Protein AF-A0A2L2YRX8-F1 (afdb_monomer_lite)

Structure (mmCIF, N/CA/C/O backbone):
data_AF-A0A2L2YRX8-F1
#
_entry.id   AF-A0A2L2YRX8-F1
#
loop_
_atom_site.group_PDB
_atom_site.id
_atom_site.type_symbol
_atom_site.label_atom_id
_atom_site.label_alt_id
_atom_site.label_comp_id
_atom_site.label_asym_id
_atom_site.label_entity_id
_atom_site.label_seq_id
_atom_site.pdbx_PDB_ins_code
_atom_site.Cartn_x
_atom_site.Cartn_y
_atom_site.Cartn_z
_atom_site.occupancy
_atom_site.B_iso_or_equiv
_atom_site.auth_seq_id
_atom_site.auth_comp_id
_atom_site.auth_asym_id
_atom_site.auth_atom_id
_atom_site.pdbx_PDB_model_num
ATOM 1 N N . ILE A 1 1 ? -38.332 15.911 54.646 1.00 84.38 1 ILE A N 1
ATOM 2 C CA . ILE A 1 1 ? -37.178 16.704 54.152 1.00 84.38 1 ILE A CA 1
ATOM 3 C C . ILE A 1 1 ? -35.980 15.803 53.835 1.00 84.38 1 ILE A C 1
ATOM 5 O O . ILE A 1 1 ? -35.704 15.636 52.658 1.00 84.38 1 ILE A O 1
ATOM 9 N N . LEU A 1 2 ? -35.347 15.130 54.811 1.00 89.38 2 LEU A N 1
ATOM 10 C CA . LEU A 1 2 ? -34.183 14.245 54.568 1.00 89.38 2 LEU A CA 1
ATOM 11 C C . LEU A 1 2 ? -34.435 13.153 53.505 1.00 89.38 2 LEU A C 1
ATOM 13 O O . LEU A 1 2 ? -33.625 12.958 52.606 1.00 89.38 2 LEU A O 1
ATOM 17 N N . LYS A 1 3 ? -35.602 12.498 53.558 1.00 90.75 3 LYS A N 1
ATOM 18 C CA . LYS A 1 3 ? -36.030 11.505 52.554 1.00 90.75 3 LYS A CA 1
ATOM 19 C C . LYS A 1 3 ? -36.149 12.085 51.140 1.00 90.75 3 LYS A C 1
ATOM 21 O O . LYS A 1 3 ? -35.777 11.424 50.181 1.00 90.75 3 LYS A O 1
ATOM 26 N N . CYS A 1 4 ? -36.627 13.323 51.019 1.00 94.69 4 CYS A N 1
ATOM 27 C CA . CYS A 1 4 ? -36.754 14.006 49.732 1.00 94.69 4 CYS A CA 1
ATOM 28 C C . CYS A 1 4 ? -35.378 14.381 49.171 1.00 94.69 4 CYS A C 1
ATOM 30 O O . CYS A 1 4 ? -35.143 14.207 47.984 1.00 94.69 4 CYS A O 1
ATOM 32 N N . ILE A 1 5 ? -34.455 14.834 50.026 1.00 95.56 5 ILE A N 1
ATOM 33 C CA . ILE A 1 5 ? -33.071 15.140 49.634 1.00 95.56 5 ILE A CA 1
ATOM 34 C C . ILE A 1 5 ? -32.370 13.873 49.140 1.00 95.56 5 ILE A C 1
ATOM 36 O O . ILE A 1 5 ? -31.780 13.886 48.065 1.00 95.56 5 ILE A O 1
ATOM 40 N N . GLY A 1 6 ? -32.493 12.763 49.876 1.00 96.38 6 GLY A N 1
ATOM 41 C CA . GLY A 1 6 ? -31.950 11.473 49.447 1.00 96.38 6 GLY A CA 1
ATOM 42 C C . GLY A 1 6 ? -32.528 11.017 48.107 1.00 96.38 6 GLY A C 1
ATOM 43 O O . GLY A 1 6 ? -31.783 10.608 47.225 1.00 96.38 6 GLY A O 1
ATOM 44 N N . PHE A 1 7 ? -33.842 11.163 47.914 1.00 96.44 7 PHE A N 1
ATOM 45 C CA . PHE A 1 7 ? -34.487 10.837 46.643 1.00 96.44 7 PHE A CA 1
ATOM 46 C C . PHE A 1 7 ? -33.956 11.691 45.482 1.00 96.44 7 PHE A C 1
ATOM 48 O O . PHE A 1 7 ? -33.625 11.147 44.434 1.00 96.44 7 PHE A O 1
ATOM 55 N N . ILE A 1 8 ? -33.806 13.005 45.680 1.00 96.75 8 ILE A N 1
ATOM 56 C CA . ILE A 1 8 ? -33.264 13.915 44.660 1.00 96.75 8 ILE A CA 1
ATOM 57 C C . ILE A 1 8 ? -31.827 13.529 44.296 1.00 96.75 8 ILE A C 1
ATOM 59 O O . ILE A 1 8 ? -31.520 13.429 43.113 1.00 96.75 8 ILE A O 1
ATOM 63 N N . LEU A 1 9 ? -30.973 13.254 45.287 1.00 96.50 9 LEU A N 1
ATOM 64 C CA . LEU A 1 9 ? -29.587 12.830 45.058 1.00 96.50 9 LEU A CA 1
ATOM 65 C C . LEU A 1 9 ? -29.498 11.502 44.290 1.00 96.50 9 LEU A C 1
ATOM 67 O O . LEU A 1 9 ? -28.651 11.349 43.413 1.00 96.50 9 LEU A O 1
ATOM 71 N N . CYS A 1 10 ? -30.386 10.548 44.578 1.00 96.38 10 CYS A N 1
ATOM 72 C CA . CYS A 1 10 ? -30.439 9.286 43.843 1.00 96.38 10 CYS A CA 1
ATOM 73 C C . CYS A 1 10 ? -30.896 9.483 42.392 1.00 96.38 10 CYS A C 1
ATOM 75 O O . CYS A 1 10 ? -30.316 8.894 41.482 1.00 96.38 10 CYS A O 1
ATOM 77 N N . VAL A 1 11 ? -31.915 10.317 42.159 1.00 97.38 11 VAL A N 1
ATOM 78 C CA . VAL A 1 11 ? -32.439 10.583 40.811 1.00 97.38 11 VAL A CA 1
ATOM 79 C C . VAL A 1 11 ? -31.407 11.308 39.952 1.00 97.38 11 VAL A C 1
ATOM 81 O O . VAL A 1 11 ? -31.229 10.951 38.785 1.00 97.38 11 VAL A O 1
ATOM 84 N N . THR A 1 12 ? -30.691 12.288 40.506 1.00 97.31 12 THR A N 1
ATOM 85 C CA . THR A 1 12 ? -29.631 12.992 39.772 1.00 97.31 12 THR A CA 1
ATOM 86 C C . THR A 1 12 ? -28.455 12.069 39.465 1.00 97.31 12 THR A C 1
ATOM 88 O O . THR A 1 12 ? -28.002 12.043 38.322 1.00 97.31 12 THR A O 1
ATOM 91 N N . GLY A 1 13 ? -28.015 11.254 40.429 1.00 96.94 13 GLY A N 1
ATOM 92 C CA . GLY A 1 13 ? -26.955 10.264 40.220 1.00 96.94 13 GLY A CA 1
ATOM 93 C C . GLY A 1 13 ? -27.307 9.234 39.144 1.00 96.94 13 GLY A C 1
ATOM 94 O O . GLY A 1 13 ? -26.510 8.984 38.240 1.00 96.94 13 GLY A O 1
ATOM 95 N N . PHE A 1 14 ? -28.528 8.695 39.184 1.00 97.38 14 PHE A N 1
ATOM 96 C CA . PHE A 1 14 ? -29.019 7.763 38.167 1.00 97.38 14 PHE A CA 1
ATOM 97 C C . PHE A 1 14 ? -29.080 8.411 36.779 1.00 97.38 14 PHE A C 1
ATOM 99 O O . PHE A 1 14 ? -28.604 7.840 35.800 1.00 97.38 14 PHE A O 1
ATOM 106 N N . SER A 1 15 ? -29.608 9.634 36.695 1.00 97.31 15 SER A N 1
ATOM 107 C CA . SER A 1 15 ? -29.720 10.360 35.424 1.00 97.31 15 SER A CA 1
ATOM 108 C C . SER A 1 15 ? -28.348 10.656 34.810 1.00 97.31 15 SER A C 1
ATOM 110 O O . SER A 1 15 ? -28.179 10.542 33.595 1.00 97.31 15 SER A O 1
ATOM 112 N N . TYR A 1 16 ? -27.353 10.983 35.640 1.00 97.38 16 TYR A N 1
ATOM 113 C CA . TYR A 1 16 ? -2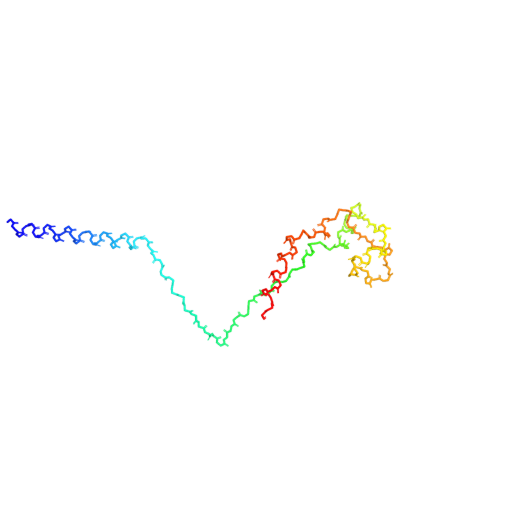5.972 11.185 35.201 1.00 97.38 16 TYR A CA 1
ATOM 114 C C . TYR A 1 16 ? -25.372 9.899 34.615 1.00 97.38 16 TYR A C 1
ATOM 116 O O . TYR A 1 16 ? -24.872 9.910 33.491 1.00 97.38 16 TYR A O 1
ATOM 124 N N . GLN A 1 17 ? -25.502 8.774 35.324 1.00 96.62 17 GLN A N 1
ATOM 125 C CA . GLN A 1 17 ? -24.970 7.486 34.873 1.00 96.62 17 GLN A CA 1
ATOM 126 C C . GLN A 1 17 ? -25.609 7.014 33.557 1.00 96.62 17 GLN A C 1
ATOM 128 O O . GLN A 1 17 ? -24.912 6.531 32.665 1.00 96.62 17 GLN A O 1
ATOM 133 N N . VAL A 1 18 ? -26.927 7.182 33.411 1.00 97.31 18 VAL A N 1
ATOM 134 C CA . VAL A 1 18 ? -27.644 6.832 32.174 1.00 97.31 18 VAL A CA 1
ATOM 135 C C . VAL A 1 18 ? -27.208 7.719 31.006 1.00 97.31 18 VAL A C 1
ATOM 137 O O . VAL A 1 18 ? -27.066 7.225 29.889 1.00 97.31 18 VAL A O 1
ATOM 140 N N . SER A 1 19 ? -26.962 9.008 31.248 1.00 96.06 19 SER A N 1
ATOM 141 C CA . SER A 1 19 ? -26.536 9.948 30.202 1.00 96.06 19 SER A CA 1
ATOM 142 C C . SER A 1 19 ? -25.154 9.596 29.646 1.00 96.06 19 SER A C 1
ATOM 144 O O . SER A 1 19 ? -24.988 9.524 28.430 1.00 96.06 19 SER A O 1
ATOM 146 N N . GLU A 1 20 ? -24.190 9.295 30.519 1.00 95.31 20 GLU A N 1
ATOM 147 C CA . GLU A 1 20 ? -22.853 8.823 30.123 1.00 95.31 20 GLU A CA 1
ATOM 148 C C . GLU A 1 20 ? -22.929 7.533 29.294 1.00 95.31 20 GLU A C 1
ATOM 150 O O . GLU A 1 20 ? -22.306 7.416 28.235 1.00 95.31 20 GLU A O 1
ATOM 155 N N . PHE A 1 21 ? -23.756 6.576 29.728 1.00 93.88 21 PHE A N 1
ATOM 156 C CA . PHE A 1 21 ? -23.977 5.343 28.977 1.00 93.88 21 PHE A CA 1
ATOM 157 C C . PHE A 1 21 ? -24.587 5.612 27.595 1.00 93.88 21 PHE A C 1
ATOM 159 O O . PHE A 1 21 ? -24.136 5.034 26.608 1.00 93.88 21 PHE A O 1
ATOM 166 N N . MET A 1 22 ? -25.565 6.517 27.499 1.00 93.38 22 MET A N 1
ATOM 167 C CA . MET A 1 22 ? -26.178 6.896 26.223 1.00 93.38 22 MET A CA 1
ATOM 168 C C . MET A 1 22 ? -25.162 7.523 25.266 1.00 93.38 22 MET A C 1
ATOM 170 O O . MET A 1 22 ? -25.105 7.123 24.106 1.00 93.38 22 MET A O 1
ATOM 174 N N . VAL A 1 23 ? -24.305 8.439 25.729 1.00 93.81 23 VAL A N 1
ATOM 175 C CA . VAL A 1 23 ? -23.232 9.018 24.896 1.00 93.81 23 VAL A CA 1
ATOM 176 C C . VAL A 1 23 ? -22.289 7.924 24.385 1.00 93.81 23 VAL A C 1
ATOM 178 O O . VAL A 1 23 ? -21.933 7.892 23.202 1.00 93.81 23 VAL A O 1
ATOM 181 N N . ARG A 1 24 ? -21.920 6.966 25.244 1.00 89.75 24 ARG A N 1
ATOM 182 C CA . ARG A 1 24 ? -21.079 5.836 24.833 1.00 89.75 24 ARG A CA 1
ATOM 183 C C . ARG A 1 24 ? -21.790 4.898 23.854 1.00 89.75 24 ARG A C 1
ATOM 185 O O . ARG A 1 24 ? -21.145 4.378 22.953 1.00 89.75 24 ARG A O 1
ATOM 192 N N . PHE A 1 25 ? -23.096 4.708 23.992 1.00 90.19 25 PHE A N 1
ATOM 193 C CA . PHE A 1 25 ? -23.903 3.891 23.089 1.00 90.19 25 PHE A CA 1
ATOM 194 C C . PHE A 1 25 ? -24.038 4.533 21.697 1.00 90.19 25 PHE A C 1
ATOM 196 O O . PHE A 1 25 ? -23.775 3.878 20.690 1.00 90.19 25 PHE A O 1
ATOM 203 N N . TYR A 1 26 ? -24.363 5.828 21.633 1.00 92.19 26 TYR A N 1
ATOM 204 C CA . TYR A 1 26 ? -24.526 6.566 20.372 1.00 92.19 26 TYR A CA 1
ATOM 205 C C . TYR A 1 26 ? -23.210 6.886 19.655 1.00 92.19 26 TYR A C 1
ATOM 207 O O . TYR A 1 26 ? -23.218 7.168 18.461 1.00 92.19 26 TYR A O 1
ATOM 215 N N . SER A 1 27 ? -22.070 6.821 20.347 1.00 91.00 27 SER A N 1
ATOM 216 C CA . SER A 1 27 ? -20.755 6.951 19.700 1.00 91.00 27 SER A CA 1
ATOM 217 C C . SER A 1 27 ? -20.332 5.707 18.912 1.00 91.00 27 SER A C 1
ATOM 219 O O . SER A 1 27 ? -19.276 5.735 18.286 1.00 91.00 27 SER A O 1
ATOM 221 N N . HIS A 1 28 ? -21.138 4.634 18.928 1.00 86.44 28 HIS A N 1
ATOM 222 C CA . HIS A 1 28 ? -20.901 3.381 18.203 1.00 86.44 28 HIS A CA 1
ATOM 223 C C . HIS A 1 28 ? -19.432 2.909 18.233 1.00 86.44 28 HIS A C 1
ATOM 225 O O . HIS A 1 28 ? -18.840 2.652 17.182 1.00 86.44 28 HIS A O 1
ATOM 231 N N . PRO A 1 29 ? -18.807 2.798 19.422 1.00 87.12 29 PRO A N 1
ATOM 232 C CA . PRO A 1 29 ? -17.415 2.396 19.514 1.00 87.12 29 PRO A CA 1
ATOM 233 C C . PRO A 1 29 ? -17.275 0.934 19.083 1.00 87.12 29 PR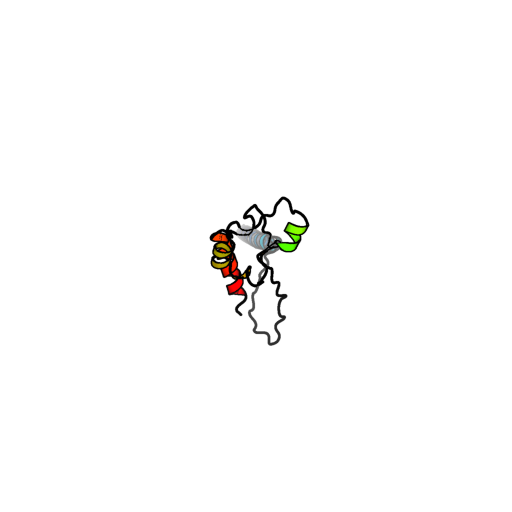O A C 1
ATOM 235 O O . PRO A 1 29 ? -17.800 0.025 19.724 1.00 87.12 29 PRO A O 1
ATOM 238 N N . THR A 1 30 ? -16.536 0.694 18.007 1.00 85.06 30 THR A N 1
ATOM 239 C CA . THR A 1 30 ? -16.195 -0.658 17.566 1.00 85.06 30 THR A CA 1
ATOM 240 C C . THR A 1 30 ? -14.969 -1.152 18.326 1.00 85.06 30 THR A C 1
ATOM 242 O O . THR A 1 30 ? -13.924 -0.501 18.303 1.00 85.06 30 THR A O 1
ATOM 245 N N . VAL A 1 31 ? -15.076 -2.309 18.980 1.00 86.19 31 VAL A N 1
ATOM 246 C CA . VAL A 1 31 ? -13.918 -3.009 19.553 1.00 86.19 31 VAL A CA 1
ATOM 247 C C . VAL A 1 31 ? -13.416 -4.000 18.512 1.00 86.19 31 VAL A C 1
ATOM 249 O O . VAL A 1 31 ? -14.146 -4.907 18.121 1.00 86.19 31 VAL A O 1
ATOM 252 N N . VAL A 1 32 ? -12.184 -3.809 18.046 1.00 82.69 32 VAL A N 1
ATOM 253 C CA . VAL A 1 32 ? -11.518 -4.757 17.149 1.00 82.69 32 VAL A CA 1
ATOM 254 C C . VAL A 1 32 ? -10.656 -5.671 18.008 1.00 82.69 32 VAL A C 1
ATOM 256 O O . VAL A 1 32 ? -9.641 -5.234 18.545 1.00 82.69 32 VAL A O 1
ATOM 259 N N . ASN A 1 33 ? -11.070 -6.928 18.144 1.00 82.56 33 ASN A N 1
ATOM 260 C CA . ASN A 1 33 ? -10.225 -7.974 18.710 1.00 82.56 33 ASN A CA 1
ATOM 261 C C . ASN A 1 33 ? -9.435 -8.614 17.569 1.00 82.56 33 ASN A C 1
ATOM 263 O O . ASN A 1 33 ? -10.020 -9.042 16.574 1.00 82.56 33 ASN A O 1
ATOM 267 N N . ILE A 1 34 ? -8.111 -8.624 17.698 1.00 84.31 34 ILE A N 1
ATOM 268 C CA . ILE A 1 34 ? -7.207 -9.214 16.713 1.00 84.31 34 ILE A CA 1
ATOM 269 C C . ILE A 1 34 ? -6.703 -10.523 17.304 1.00 84.31 34 ILE A C 1
ATOM 271 O O . ILE A 1 34 ? -5.887 -10.506 18.223 1.00 84.31 34 ILE A O 1
ATOM 275 N N . ASP A 1 35 ? -7.174 -11.634 16.752 1.00 83.38 35 ASP A N 1
ATOM 276 C CA . ASP A 1 35 ? -6.675 -12.963 17.083 1.00 83.38 35 ASP A CA 1
ATOM 277 C C . ASP A 1 35 ? -5.744 -13.442 15.968 1.00 83.38 35 ASP A C 1
ATOM 279 O O . ASP A 1 35 ? -6.111 -13.462 14.791 1.00 83.38 35 ASP A O 1
ATOM 283 N N . ILE A 1 36 ? -4.522 -13.822 16.338 1.00 83.75 36 ILE A N 1
ATOM 284 C CA . ILE A 1 36 ? -3.535 -14.383 15.413 1.00 83.75 36 ILE A CA 1
ATOM 285 C C . ILE A 1 36 ? -3.634 -15.900 15.517 1.00 83.75 36 ILE A C 1
ATOM 287 O O . ILE A 1 36 ? -3.378 -16.464 16.579 1.00 83.75 36 ILE A O 1
ATOM 291 N N . ASN A 1 37 ? -4.019 -16.555 14.423 1.00 84.06 37 ASN A N 1
ATOM 292 C CA . ASN A 1 37 ? -4.176 -18.002 14.383 1.00 84.06 37 ASN A CA 1
ATOM 293 C C . ASN A 1 37 ? -3.403 -18.585 13.196 1.00 84.06 37 ASN A C 1
ATOM 295 O O . ASN A 1 37 ? -3.594 -18.159 12.055 1.00 84.06 37 ASN A O 1
ATOM 299 N N . GLU A 1 38 ? -2.560 -19.579 13.459 1.00 80.25 38 GLU A N 1
ATOM 300 C CA . GLU A 1 38 ? -1.804 -20.289 12.426 1.00 80.25 38 GLU A CA 1
ATOM 301 C C . GLU A 1 38 ? -2.739 -21.276 11.718 1.00 80.25 38 GLU A C 1
ATOM 303 O O . GLU A 1 38 ? -3.092 -22.332 12.249 1.00 80.25 38 GLU A O 1
ATOM 3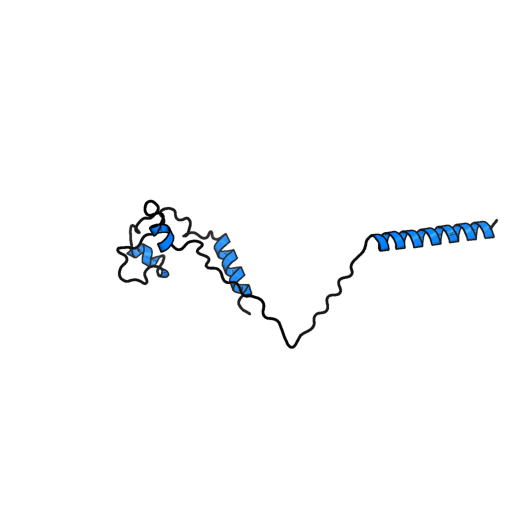08 N N . THR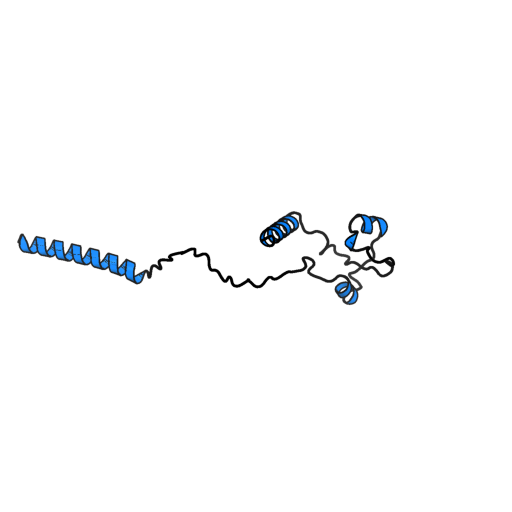 A 1 39 ? -3.214 -20.910 10.527 1.00 79.38 39 THR A N 1
ATOM 309 C CA . THR A 1 39 ? -4.148 -21.749 9.766 1.00 79.38 39 THR A CA 1
ATOM 310 C C . THR A 1 39 ? -3.388 -22.729 8.864 1.00 79.38 39 THR A C 1
ATOM 312 O O . THR A 1 39 ? -2.481 -22.325 8.141 1.00 79.38 39 THR A O 1
ATOM 315 N N . PRO A 1 40 ? -3.770 -24.023 8.817 1.00 75.75 40 PRO A N 1
ATOM 316 C CA . PRO A 1 40 ? -3.073 -25.030 8.006 1.00 75.75 40 PRO A CA 1
ATOM 317 C C . PRO A 1 40 ? -3.277 -24.850 6.491 1.00 75.75 40 PRO A C 1
ATOM 319 O O . PRO A 1 40 ? -2.684 -25.575 5.695 1.00 75.75 40 PRO A O 1
ATOM 322 N N . LYS A 1 41 ? -4.151 -23.924 6.077 1.00 79.06 41 LYS A N 1
ATOM 323 C CA . LYS A 1 41 ? -4.442 -23.600 4.678 1.00 79.06 41 LYS A CA 1
ATOM 324 C C . LYS A 1 41 ? -4.460 -22.086 4.517 1.00 79.06 41 LYS A C 1
ATOM 326 O O . LYS A 1 41 ? -5.422 -21.434 4.912 1.00 79.06 41 LYS A O 1
ATOM 331 N N . PHE A 1 42 ? -3.401 -21.557 3.917 1.00 83.00 42 PHE A N 1
ATOM 332 C CA . PHE A 1 42 ? -3.257 -20.144 3.595 1.00 83.00 42 PHE A CA 1
ATOM 333 C C . PHE A 1 42 ? -3.654 -19.899 2.135 1.00 83.00 42 PHE A C 1
ATOM 335 O O . PHE A 1 42 ? -3.237 -20.638 1.241 1.00 83.00 42 PHE A O 1
ATOM 342 N N . VAL A 1 43 ? -4.473 -18.875 1.883 1.00 86.00 43 VAL A N 1
ATOM 343 C CA . VAL A 1 43 ? -4.785 -18.448 0.513 1.00 86.00 43 VAL A CA 1
ATOM 344 C C . VAL A 1 43 ? -3.622 -17.601 0.017 1.00 86.00 43 VAL A C 1
ATOM 346 O O . VAL A 1 43 ? -3.363 -16.526 0.549 1.00 86.00 43 VAL A O 1
ATOM 349 N N . VAL A 1 44 ? -2.923 -18.092 -1.005 1.00 88.94 44 VAL A N 1
ATOM 350 C CA . VAL A 1 44 ? -1.814 -17.356 -1.617 1.00 88.94 44 VAL A CA 1
ATOM 351 C C . VAL A 1 44 ? -2.364 -16.084 -2.279 1.00 88.94 44 VAL A C 1
ATOM 353 O O . VAL A 1 44 ? -3.321 -16.177 -3.055 1.00 88.94 44 VAL A O 1
ATOM 356 N N . PRO A 1 45 ? -1.801 -14.898 -1.987 1.00 90.44 45 PRO A N 1
ATOM 357 C CA . PRO A 1 45 ? -2.241 -13.660 -2.611 1.00 90.44 45 PRO A CA 1
ATOM 358 C C . PRO A 1 45 ? -1.865 -13.629 -4.095 1.00 90.44 45 PRO A C 1
ATOM 360 O O . PRO A 1 45 ? -0.943 -14.306 -4.549 1.00 90.44 45 PRO A O 1
ATOM 363 N N . ALA A 1 46 ? -2.556 -12.786 -4.859 1.00 92.44 46 ALA A N 1
ATOM 364 C CA . ALA A 1 46 ? -2.159 -12.516 -6.232 1.00 92.44 46 ALA A CA 1
ATOM 365 C C . ALA A 1 46 ? -0.819 -11.762 -6.249 1.00 92.44 46 ALA A C 1
ATOM 367 O O . ALA A 1 46 ? -0.709 -10.658 -5.714 1.00 92.44 46 ALA A O 1
ATOM 368 N N . LEU A 1 47 ? 0.192 -12.349 -6.890 1.00 91.62 47 LEU A N 1
ATOM 369 C CA . LEU A 1 47 ? 1.481 -11.701 -7.113 1.00 91.62 47 LEU A CA 1
ATOM 370 C C . LEU A 1 47 ? 1.440 -10.939 -8.439 1.00 91.62 47 LEU A C 1
ATOM 372 O O . LEU A 1 47 ? 1.209 -11.529 -9.493 1.00 91.62 47 LEU A O 1
ATOM 376 N N . THR A 1 48 ? 1.665 -9.626 -8.384 1.00 91.12 48 THR A N 1
ATOM 377 C CA . THR A 1 48 ? 1.735 -8.769 -9.576 1.00 91.12 48 THR A CA 1
ATOM 378 C C . THR A 1 48 ? 3.156 -8.253 -9.742 1.00 91.12 48 THR A C 1
ATOM 380 O O . THR A 1 48 ? 3.674 -7.571 -8.860 1.00 91.12 48 THR A O 1
ATOM 383 N N . PHE A 1 49 ? 3.777 -8.557 -10.882 1.00 87.88 49 PHE A N 1
ATOM 384 C CA . PHE A 1 49 ? 5.120 -8.092 -11.224 1.00 87.88 49 PHE A CA 1
ATOM 385 C C . PHE A 1 49 ? 5.052 -7.099 -12.383 1.00 87.88 49 PHE A C 1
ATOM 387 O O . PHE A 1 49 ? 4.423 -7.374 -13.406 1.00 87.88 49 PHE A O 1
ATOM 394 N N . CYS A 1 50 ? 5.733 -5.963 -12.235 1.00 80.69 50 CYS A N 1
ATOM 395 C CA . CYS A 1 50 ? 5.805 -4.924 -13.258 1.00 80.69 50 CYS A CA 1
ATOM 396 C C . CYS A 1 50 ? 7.239 -4.757 -13.748 1.00 80.69 50 CYS A C 1
ATOM 398 O O . CYS A 1 50 ? 8.186 -4.744 -12.961 1.00 80.69 50 CYS A O 1
ATOM 400 N N . ASN A 1 51 ? 7.393 -4.565 -15.057 1.00 82.25 51 ASN A N 1
ATOM 401 C CA . ASN A 1 51 ? 8.651 -4.071 -15.591 1.00 82.25 51 ASN A CA 1
ATOM 402 C C . ASN A 1 51 ? 8.814 -2.605 -15.169 1.00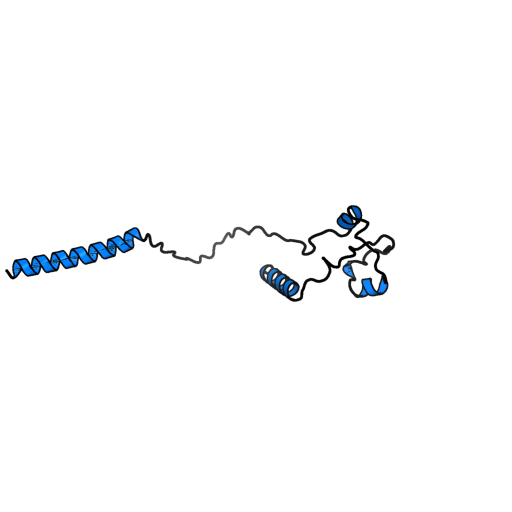 82.25 51 ASN A C 1
ATOM 404 O O . ASN A 1 51 ? 7.905 -1.802 -15.366 1.00 82.25 51 ASN A O 1
ATOM 408 N N . LEU A 1 52 ? 9.970 -2.263 -14.599 1.00 79.12 52 LEU A N 1
ATOM 409 C CA . LEU A 1 52 ? 10.295 -0.881 -14.235 1.00 79.12 52 LEU A CA 1
ATOM 410 C C . LEU A 1 52 ? 10.438 0.019 -15.459 1.00 79.12 52 LEU A C 1
ATOM 412 O O . LEU A 1 52 ? 10.343 1.234 -15.334 1.00 79.12 52 LEU A O 1
ATOM 416 N N . ASN A 1 53 ? 10.687 -0.565 -16.633 1.00 74.81 53 ASN A N 1
ATOM 417 C CA . ASN A 1 53 ? 10.663 0.178 -17.873 1.00 74.81 53 ASN A CA 1
ATOM 418 C C . ASN A 1 53 ? 9.205 0.359 -18.341 1.00 74.81 53 ASN A C 1
ATOM 420 O O . ASN A 1 53 ? 8.592 -0.625 -18.771 1.00 74.81 53 ASN A O 1
ATOM 424 N N . PRO A 1 54 ? 8.656 1.589 -18.306 1.00 73.56 54 PRO A N 1
ATOM 425 C CA . PRO A 1 54 ? 7.265 1.833 -18.671 1.00 73.56 54 PRO A CA 1
ATOM 426 C C . PRO A 1 54 ? 7.014 1.677 -20.174 1.00 73.56 54 PRO A C 1
ATOM 428 O O . PRO A 1 54 ? 5.872 1.479 -20.581 1.00 73.56 54 PRO A O 1
ATOM 431 N N . ILE A 1 55 ? 8.053 1.790 -21.013 1.00 80.69 55 ILE A N 1
ATOM 432 C CA . ILE A 1 55 ? 7.900 1.835 -22.469 1.00 80.69 55 ILE A CA 1
ATOM 433 C C . ILE A 1 55 ? 8.903 0.913 -23.156 1.00 80.69 55 ILE A C 1
ATOM 435 O O . ILE A 1 55 ? 10.117 0.965 -22.949 1.00 80.69 55 ILE A O 1
ATOM 439 N N . ARG A 1 56 ? 8.402 0.083 -24.073 1.00 81.25 56 ARG A N 1
ATOM 440 C CA . ARG A 1 56 ? 9.259 -0.749 -24.915 1.00 81.25 56 ARG A CA 1
ATOM 441 C C . ARG A 1 56 ? 9.923 0.106 -25.996 1.00 81.25 56 ARG A C 1
ATOM 443 O O . ARG A 1 56 ? 9.258 0.562 -26.922 1.00 81.25 56 ARG A O 1
ATOM 450 N N . ARG A 1 57 ? 11.253 0.233 -25.922 1.00 82.19 57 ARG A N 1
ATOM 451 C CA . ARG A 1 57 ? 12.097 0.997 -26.863 1.00 82.19 57 ARG A CA 1
ATOM 452 C C . ARG A 1 57 ? 11.756 0.751 -28.334 1.00 82.19 57 ARG A C 1
ATOM 454 O O . ARG A 1 57 ? 11.574 1.697 -29.087 1.00 82.19 57 ARG A O 1
ATOM 461 N N . SER A 1 58 ? 11.661 -0.520 -28.733 1.00 82.50 58 SER A N 1
ATOM 462 C CA . SER A 1 58 ? 11.397 -0.896 -30.125 1.00 82.50 58 SER A CA 1
ATOM 463 C C . SER A 1 58 ? 10.034 -0.407 -30.611 1.00 82.50 58 SER A C 1
ATOM 465 O O . SER A 1 58 ? 9.925 0.062 -31.732 1.00 82.50 58 SER A O 1
ATOM 467 N N . THR A 1 59 ? 9.004 -0.487 -29.768 1.00 85.69 59 THR A N 1
ATOM 468 C CA . THR A 1 59 ? 7.653 -0.030 -30.119 1.00 85.69 59 THR A CA 1
ATOM 469 C C . THR A 1 59 ? 7.610 1.495 -30.186 1.00 85.69 59 THR A C 1
ATOM 471 O O . THR A 1 59 ? 7.146 2.045 -31.176 1.00 85.69 59 THR A O 1
ATOM 474 N N . TYR A 1 60 ? 8.210 2.180 -29.207 1.00 87.19 60 TYR A N 1
ATOM 475 C CA . TYR A 1 60 ? 8.270 3.642 -29.187 1.00 87.19 60 TYR A CA 1
ATOM 476 C C . TYR A 1 60 ? 8.992 4.230 -30.404 1.00 87.19 60 TYR A C 1
ATOM 478 O O . TYR A 1 60 ? 8.470 5.141 -31.038 1.00 87.19 60 TYR A O 1
ATOM 486 N N . CYS A 1 61 ? 10.168 3.701 -30.756 1.00 85.75 61 CYS A N 1
ATOM 487 C CA . CYS A 1 61 ? 10.929 4.203 -31.901 1.00 85.75 61 CYS A CA 1
ATOM 488 C C . CYS A 1 61 ? 10.310 3.834 -33.255 1.00 85.75 61 CYS A C 1
ATOM 490 O O . CYS A 1 61 ? 10.590 4.514 -34.236 1.00 85.75 61 CYS A O 1
ATOM 492 N N . ASN A 1 62 ? 9.463 2.799 -33.315 1.00 88.12 62 ASN A N 1
ATOM 493 C CA . ASN A 1 62 ? 8.685 2.501 -34.518 1.00 88.12 62 ASN A CA 1
ATOM 494 C C . ASN A 1 62 ? 7.551 3.518 -34.722 1.00 88.12 62 ASN A C 1
ATOM 496 O O . ASN A 1 62 ? 7.262 3.885 -35.855 1.00 88.12 62 ASN A O 1
ATOM 500 N N . GLU A 1 63 ? 6.914 3.971 -33.639 1.00 89.12 63 GLU A N 1
ATOM 501 C CA . GLU A 1 63 ? 5.814 4.945 -33.688 1.00 89.12 63 GLU A CA 1
ATOM 502 C C . GLU A 1 63 ? 6.309 6.397 -33.781 1.00 89.12 63 GLU A C 1
ATOM 504 O O . GLU A 1 63 ? 5.653 7.238 -34.388 1.00 89.12 63 GLU A O 1
ATOM 509 N N . ASN A 1 64 ? 7.472 6.698 -33.195 1.00 87.50 64 ASN A N 1
ATOM 510 C CA . ASN A 1 64 ? 8.043 8.044 -33.098 1.00 87.50 64 ASN A CA 1
ATOM 511 C C . ASN A 1 64 ? 9.512 8.060 -33.570 1.00 87.50 64 ASN A C 1
ATOM 513 O O . ASN A 1 64 ? 10.414 8.296 -32.756 1.00 87.50 64 ASN A O 1
ATOM 517 N N . PRO A 1 65 ? 9.786 7.816 -34.865 1.00 86.12 65 PRO A N 1
ATOM 518 C CA . PRO A 1 65 ? 11.151 7.699 -35.382 1.00 86.12 65 PRO A CA 1
ATOM 519 C C . PRO A 1 65 ? 11.966 8.989 -35.214 1.00 86.12 65 PRO A C 1
ATOM 521 O O . PRO A 1 65 ? 13.147 8.927 -34.876 1.00 86.12 65 PRO A O 1
ATOM 524 N N . ASP A 1 66 ? 11.333 10.159 -35.349 1.00 89.50 66 ASP A N 1
ATOM 525 C CA . ASP A 1 66 ? 11.992 11.467 -35.214 1.00 89.50 66 ASP A CA 1
ATOM 526 C C . ASP A 1 66 ? 12.535 11.725 -33.802 1.00 89.50 66 ASP A C 1
ATOM 528 O O . ASP A 1 66 ? 13.480 12.498 -33.615 1.00 89.50 66 ASP A O 1
ATOM 532 N N . ASN A 1 67 ? 11.964 11.049 -32.802 1.00 86.00 67 ASN A N 1
ATOM 533 C CA . ASN A 1 67 ? 12.343 11.162 -31.398 1.00 86.00 67 ASN A CA 1
ATOM 534 C C . ASN A 1 67 ? 13.343 10.088 -30.963 1.00 86.00 67 ASN A C 1
ATOM 536 O O . ASN A 1 67 ? 13.614 9.973 -29.765 1.00 86.00 67 ASN A O 1
ATOM 540 N N . CYS A 1 68 ? 13.906 9.328 -31.903 1.00 86.31 68 CYS A N 1
ATOM 541 C CA . CYS A 1 68 ? 14.942 8.346 -31.629 1.00 86.31 68 CYS A CA 1
ATOM 542 C C . CYS A 1 68 ? 16.247 8.648 -32.372 1.00 86.31 68 CYS A C 1
ATOM 544 O O . CYS A 1 68 ? 16.276 9.283 -33.423 1.00 86.31 68 CYS A O 1
ATOM 546 N N . GLU A 1 69 ? 17.351 8.200 -31.790 1.00 86.56 69 GLU A N 1
ATOM 547 C CA . GLU A 1 69 ? 18.701 8.342 -32.315 1.00 86.56 69 GLU A CA 1
ATOM 548 C C . GLU A 1 69 ? 19.511 7.065 -32.099 1.00 86.56 69 GLU A C 1
ATOM 550 O O . GLU A 1 69 ? 19.136 6.180 -31.324 1.00 86.56 69 GLU A O 1
ATOM 555 N N . LYS A 1 70 ? 20.626 6.955 -32.820 1.00 85.75 70 LYS A N 1
ATOM 556 C CA . LYS A 1 70 ? 21.609 5.895 -32.595 1.00 85.75 70 LYS A CA 1
ATOM 557 C C . LYS A 1 70 ? 22.617 6.364 -31.542 1.00 85.75 70 LYS A C 1
ATOM 559 O O . LYS A 1 70 ? 22.945 7.550 -31.532 1.00 85.75 70 LYS A O 1
ATOM 564 N N . PRO A 1 71 ? 23.142 5.466 -30.691 1.00 81.50 71 PRO A N 1
ATOM 565 C CA . PRO A 1 71 ? 24.255 5.795 -29.809 1.00 81.50 71 PRO A CA 1
ATOM 566 C C . PRO A 1 71 ? 25.432 6.356 -30.615 1.00 81.50 71 PRO A C 1
ATOM 568 O O . PRO A 1 71 ? 25.832 5.754 -31.611 1.00 81.50 71 PRO A O 1
ATOM 571 N N . ALA A 1 72 ? 25.977 7.498 -30.186 1.00 81.12 72 ALA A N 1
ATOM 572 C CA . ALA A 1 72 ? 27.134 8.118 -30.838 1.00 81.12 72 ALA A CA 1
ATOM 573 C C . ALA A 1 72 ? 28.382 7.218 -30.771 1.00 81.12 72 ALA A C 1
ATOM 575 O O . ALA A 1 72 ? 29.147 7.153 -31.729 1.00 81.12 72 ALA A O 1
ATOM 576 N N . ASP A 1 73 ? 28.541 6.491 -29.661 1.00 85.00 73 ASP A N 1
ATOM 577 C CA . ASP A 1 73 ? 29.562 5.465 -29.473 1.00 85.00 73 ASP A CA 1
ATOM 578 C C . ASP A 1 73 ? 28.911 4.177 -28.951 1.00 85.00 73 ASP A C 1
ATOM 580 O O . ASP A 1 73 ? 28.423 4.108 -27.821 1.00 85.00 73 ASP A O 1
ATOM 584 N N . ILE A 1 74 ? 28.891 3.151 -29.802 1.00 82.38 74 ILE A N 1
ATOM 585 C CA . ILE A 1 74 ? 28.308 1.845 -29.486 1.00 82.38 74 ILE A CA 1
ATOM 586 C C . ILE A 1 74 ? 29.159 1.107 -28.446 1.00 82.38 74 ILE A C 1
ATOM 588 O O . ILE A 1 74 ? 28.603 0.430 -27.586 1.00 82.38 74 ILE A O 1
ATOM 592 N N . GLN A 1 75 ? 30.489 1.235 -28.490 1.00 83.00 75 GLN A N 1
ATOM 593 C CA . GLN A 1 75 ? 31.372 0.503 -27.579 1.00 83.00 75 GLN A CA 1
ATOM 594 C C . GLN A 1 75 ? 31.204 1.018 -26.155 1.00 83.00 75 GLN A C 1
ATOM 596 O O . GLN A 1 75 ? 30.948 0.228 -25.246 1.00 83.00 75 GLN A O 1
ATOM 601 N N . GLN A 1 76 ? 31.249 2.340 -25.978 1.00 83.50 76 GLN A N 1
ATOM 602 C CA . GLN A 1 76 ? 31.029 2.956 -24.672 1.00 83.50 76 GLN A CA 1
ATOM 603 C C . GLN A 1 76 ? 29.616 2.672 -24.150 1.00 83.50 76 GLN A C 1
ATOM 605 O O . GLN A 1 76 ? 29.444 2.288 -22.995 1.00 83.50 76 GLN A O 1
ATOM 610 N N . PHE A 1 77 ? 28.604 2.752 -25.020 1.00 83.00 77 PHE A N 1
ATOM 611 C CA . PHE A 1 77 ? 27.230 2.407 -24.660 1.00 83.00 77 PHE A CA 1
ATOM 612 C C . PHE A 1 77 ? 27.093 0.959 -24.168 1.00 83.00 77 PHE A C 1
ATOM 614 O O . PHE A 1 77 ? 26.386 0.700 -23.196 1.00 83.00 77 PHE A O 1
ATOM 621 N N . CYS A 1 78 ? 27.770 0.007 -24.810 1.00 83.31 78 CYS A N 1
ATOM 622 C CA . CYS A 1 78 ? 27.720 -1.397 -24.415 1.00 83.31 78 CYS A CA 1
ATOM 623 C C . CYS A 1 78 ? 28.499 -1.702 -23.133 1.00 83.31 78 CYS A C 1
ATOM 625 O O . CYS A 1 78 ? 28.132 -2.642 -22.428 1.00 83.31 78 CYS A O 1
ATOM 627 N N . LEU A 1 79 ? 29.531 -0.918 -22.809 1.00 84.38 79 LEU A N 1
ATOM 628 C CA . LEU A 1 79 ? 30.206 -0.990 -21.510 1.00 84.38 79 LEU A CA 1
ATOM 629 C C . LEU A 1 79 ? 29.279 -0.519 -20.385 1.00 84.38 79 LEU A C 1
ATOM 631 O O . LEU A 1 79 ? 29.178 -1.181 -19.353 1.00 84.38 79 LEU A O 1
ATOM 635 N N . ASP A 1 80 ? 28.560 0.579 -20.612 1.00 82.62 80 ASP A N 1
ATOM 636 C CA . ASP A 1 80 ? 27.663 1.161 -19.614 1.00 82.62 80 ASP A CA 1
ATOM 637 C C . ASP A 1 80 ? 26.359 0.350 -19.470 1.00 82.62 80 ASP A C 1
ATOM 639 O O . ASP A 1 80 ? 25.824 0.192 -18.370 1.00 82.62 80 ASP A O 1
ATOM 643 N N . MET A 1 81 ? 25.837 -0.191 -20.578 1.00 79.12 81 MET A N 1
ATOM 644 C CA . MET A 1 81 ? 24.531 -0.857 -20.660 1.00 79.12 81 MET A CA 1
ATOM 645 C C . MET A 1 81 ? 24.604 -2.210 -21.400 1.00 79.12 81 MET A C 1
ATOM 647 O O . MET A 1 81 ? 23.930 -2.415 -22.418 1.00 79.12 81 MET A O 1
ATOM 651 N N . PRO A 1 82 ? 25.341 -3.200 -20.862 1.00 81.62 82 PRO A N 1
ATOM 652 C CA . PRO A 1 82 ? 25.634 -4.461 -21.556 1.00 81.62 82 PRO A CA 1
ATOM 653 C C . PRO A 1 82 ? 24.390 -5.301 -21.873 1.00 81.62 82 PRO A C 1
ATOM 655 O O . PRO A 1 82 ? 24.367 -6.073 -22.829 1.00 81.62 82 PRO A O 1
ATOM 658 N N . HIS A 1 83 ? 23.310 -5.130 -21.107 1.00 80.31 83 HIS A N 1
ATOM 659 C CA . HIS A 1 83 ? 22.052 -5.852 -21.306 1.00 80.31 83 HIS A CA 1
ATOM 660 C C . HIS A 1 83 ? 21.351 -5.519 -22.633 1.00 80.31 83 HIS A C 1
ATOM 662 O O . HIS A 1 83 ? 20.561 -6.333 -23.114 1.00 80.31 83 HIS A O 1
ATOM 668 N N . TYR A 1 84 ? 21.637 -4.361 -23.235 1.00 78.88 84 TYR A N 1
ATOM 669 C CA . TYR A 1 84 ? 21.078 -3.973 -24.531 1.00 78.88 84 TYR A CA 1
ATOM 670 C C . TYR A 1 84 ? 21.891 -4.470 -25.729 1.00 78.88 84 TYR A C 1
ATOM 672 O O . TYR A 1 84 ? 21.339 -4.531 -26.825 1.00 78.88 84 TYR A O 1
ATOM 680 N N . CYS A 1 85 ? 23.146 -4.872 -25.526 1.00 81.12 85 CYS A N 1
ATOM 681 C CA . CYS A 1 85 ? 24.077 -5.258 -26.589 1.00 81.12 85 CYS A CA 1
ATOM 682 C C . CYS A 1 85 ? 24.173 -6.775 -26.796 1.00 81.12 85 CYS A C 1
ATOM 684 O O . CYS A 1 85 ? 25.197 -7.294 -27.225 1.00 81.12 85 CYS A O 1
ATOM 686 N N . ARG A 1 86 ? 23.100 -7.511 -26.477 1.00 73.94 86 ARG A N 1
ATOM 687 C CA . ARG A 1 86 ? 23.053 -8.974 -26.643 1.00 73.94 86 ARG A CA 1
ATOM 688 C C . ARG A 1 86 ? 22.975 -9.406 -28.118 1.00 73.94 86 ARG A C 1
ATOM 690 O O . ARG A 1 86 ? 23.199 -10.573 -28.413 1.00 73.94 86 ARG A O 1
ATOM 697 N N . GLN A 1 87 ? 22.611 -8.499 -29.024 1.00 66.62 87 GLN A N 1
ATOM 698 C CA . GLN A 1 87 ? 22.537 -8.759 -30.464 1.00 66.62 87 GLN A CA 1
ATOM 699 C C . GLN A 1 87 ? 23.836 -8.338 -31.155 1.00 66.62 87 GLN A C 1
ATOM 701 O O . GLN A 1 87 ? 24.346 -7.254 -30.891 1.00 66.62 87 GLN A O 1
ATOM 706 N N . GLU A 1 88 ? 24.336 -9.191 -32.055 1.00 60.62 88 GLU A N 1
ATOM 707 C CA . GLU A 1 88 ? 25.562 -8.940 -32.829 1.00 60.62 88 GLU A CA 1
ATOM 708 C C . GLU A 1 88 ? 25.406 -7.767 -33.809 1.00 60.62 88 GLU A C 1
ATOM 710 O O . GLU A 1 88 ? 26.369 -7.051 -34.073 1.00 60.62 88 GLU A O 1
ATOM 715 N N . ASP A 1 89 ? 24.186 -7.526 -34.304 1.00 72.19 89 ASP A N 1
ATOM 716 C CA . ASP A 1 89 ? 23.897 -6.423 -35.218 1.00 72.19 89 ASP A CA 1
ATOM 717 C C . ASP A 1 89 ? 23.193 -5.255 -34.504 1.00 72.19 89 ASP A C 1
ATOM 719 O O . ASP A 1 89 ? 21.977 -5.237 -34.303 1.00 72.19 89 ASP A O 1
ATOM 723 N N . MET A 1 90 ? 23.990 -4.253 -34.129 1.00 74.31 90 MET A N 1
ATOM 724 C CA . MET A 1 90 ? 23.535 -2.990 -33.536 1.00 74.31 90 MET A CA 1
ATOM 725 C C . MET A 1 90 ? 23.235 -1.913 -34.597 1.00 74.31 90 MET A C 1
ATOM 727 O O . MET A 1 90 ? 22.931 -0.771 -34.248 1.00 74.31 90 MET A O 1
ATOM 731 N N . SER A 1 91 ? 23.294 -2.231 -35.898 1.00 71.50 91 SER A N 1
ATOM 732 C CA . SER A 1 91 ? 23.149 -1.243 -36.980 1.00 71.50 91 SER A CA 1
ATOM 733 C C . SER A 1 91 ? 21.765 -0.585 -37.031 1.00 71.50 91 SER A C 1
ATOM 735 O O . SER A 1 91 ? 21.651 0.586 -37.407 1.00 71.50 91 SER A O 1
ATOM 737 N N . GLN A 1 92 ? 20.723 -1.303 -36.607 1.00 75.19 92 GLN A N 1
ATOM 738 C CA . GLN A 1 92 ? 19.333 -0.831 -36.537 1.00 75.19 92 GLN A CA 1
ATOM 739 C C . GLN A 1 92 ? 18.909 -0.424 -35.115 1.00 75.19 92 GLN A C 1
ATOM 741 O O . GLN A 1 92 ? 17.734 -0.170 -34.851 1.00 75.19 92 GLN A O 1
ATOM 746 N N . PHE A 1 93 ? 19.853 -0.364 -34.175 1.00 82.56 93 PHE A N 1
ATOM 747 C CA . PHE A 1 93 ? 19.564 -0.023 -32.791 1.00 82.56 93 PHE A CA 1
ATOM 748 C C . PHE A 1 93 ? 19.232 1.468 -32.649 1.00 82.56 93 PHE A C 1
ATOM 750 O O . PHE A 1 93 ? 20.068 2.329 -32.912 1.00 82.56 93 PHE A O 1
ATOM 757 N N . LEU A 1 94 ? 18.017 1.763 -32.188 1.00 83.06 94 LEU A N 1
ATOM 758 C CA . LEU A 1 94 ? 17.529 3.117 -31.927 1.00 83.06 94 LEU A CA 1
ATOM 759 C C . LEU A 1 94 ? 17.121 3.265 -30.463 1.00 83.06 94 LEU A C 1
ATOM 761 O O . LEU A 1 94 ? 16.511 2.354 -29.897 1.00 83.06 94 LEU A O 1
ATOM 765 N N . MET A 1 95 ? 17.422 4.420 -29.874 1.00 80.75 95 MET A N 1
ATOM 766 C CA . MET A 1 95 ? 17.032 4.813 -28.522 1.00 80.75 95 MET A CA 1
ATOM 767 C C . MET A 1 95 ? 16.345 6.186 -28.532 1.00 80.75 95 MET A C 1
ATOM 769 O O . MET A 1 95 ? 16.683 7.012 -29.372 1.00 80.75 95 MET A O 1
ATOM 773 N N . PRO A 1 96 ? 15.395 6.464 -27.626 1.00 81.62 96 PRO A N 1
ATOM 774 C CA . PRO A 1 96 ? 14.796 7.791 -27.508 1.00 81.62 96 PRO A CA 1
ATOM 775 C C . PRO A 1 96 ? 15.847 8.872 -27.209 1.00 81.62 96 PRO A C 1
ATOM 777 O O . PRO A 1 96 ? 16.673 8.681 -26.319 1.00 81.62 96 PRO A O 1
ATOM 780 N N . LYS A 1 97 ? 15.778 10.013 -27.909 1.00 76.75 97 LYS A N 1
ATOM 781 C CA . LYS A 1 97 ? 16.690 11.169 -27.752 1.00 76.75 97 LYS A CA 1
ATOM 782 C C . LYS A 1 97 ? 16.661 11.756 -26.345 1.00 76.75 97 LYS A C 1
ATOM 784 O O . LYS A 1 97 ? 17.679 12.137 -25.779 1.00 76.75 97 LYS A O 1
ATOM 789 N N . ASN A 1 98 ? 15.470 11.827 -25.758 1.00 64.69 98 ASN A N 1
ATOM 790 C CA . ASN A 1 98 ? 15.333 12.266 -24.382 1.00 64.69 98 ASN A CA 1
ATOM 791 C C . ASN A 1 98 ? 15.582 11.056 -23.477 1.00 64.69 98 ASN A C 1
ATOM 793 O O . ASN A 1 98 ? 14.846 10.070 -23.552 1.00 64.69 98 ASN A O 1
ATOM 797 N N . HIS A 1 99 ? 16.572 11.154 -22.584 1.00 57.75 99 HIS A N 1
ATOM 798 C CA . HIS A 1 99 ? 16.899 10.180 -21.528 1.00 57.75 99 HIS A CA 1
ATOM 799 C C . HIS A 1 99 ? 15.775 9.964 -20.486 1.00 57.75 99 HIS A C 1
ATOM 801 O O . HIS A 1 99 ? 16.054 9.670 -19.325 1.00 57.75 99 HIS A O 1
ATOM 807 N N . ILE A 1 100 ? 14.504 10.084 -20.875 1.00 51.62 100 ILE A N 1
ATOM 808 C CA . ILE A 1 100 ? 13.312 9.916 -20.034 1.00 51.62 100 ILE A CA 1
ATOM 809 C C . ILE A 1 100 ? 13.319 8.541 -19.338 1.00 51.62 100 ILE A C 1
ATOM 811 O O . ILE A 1 100 ? 12.710 8.383 -18.289 1.00 51.62 100 ILE A O 1
ATOM 815 N N . TYR A 1 101 ? 14.060 7.561 -19.872 1.00 55.41 101 TYR A N 1
ATOM 816 C CA . TYR A 1 101 ? 14.035 6.169 -19.414 1.00 55.41 101 TYR A CA 1
ATOM 817 C C . TYR A 1 101 ? 15.354 5.646 -18.820 1.00 55.41 101 TYR A C 1
ATOM 819 O O . TYR A 1 101 ? 15.413 4.482 -18.433 1.00 55.41 101 TYR A O 1
ATOM 827 N N . SER A 1 102 ? 16.424 6.453 -18.755 1.00 52.91 102 SER A N 1
ATOM 828 C CA . SER A 1 102 ? 17.770 5.944 -18.402 1.00 52.91 102 SER A CA 1
ATOM 829 C C . SER A 1 102 ? 18.369 6.489 -17.109 1.00 52.91 102 SER A C 1
ATOM 831 O O . SER A 1 102 ? 19.401 5.986 -16.674 1.00 52.91 102 SER A O 1
ATOM 833 N N . ARG A 1 103 ? 17.730 7.450 -16.439 1.00 50.84 103 ARG A N 1
ATOM 834 C CA . ARG A 1 103 ? 18.082 7.791 -15.056 1.00 50.84 103 ARG A CA 1
ATOM 835 C C . ARG A 1 103 ? 16.876 7.562 -14.164 1.00 50.84 103 ARG A C 1
ATOM 837 O O . ARG A 1 103 ? 16.103 8.484 -13.947 1.00 50.84 103 ARG A O 1
ATOM 844 N N . MET A 1 104 ? 16.760 6.356 -13.604 1.00 52.19 104 MET A N 1
ATOM 845 C CA . MET A 1 104 ? 16.141 6.278 -12.282 1.00 52.19 104 MET A CA 1
ATOM 846 C C . MET A 1 104 ? 16.964 7.189 -11.380 1.00 52.19 104 MET A C 1
ATOM 848 O O . MET A 1 104 ? 18.186 7.029 -11.268 1.00 52.19 104 MET A O 1
ATOM 852 N N . THR A 1 105 ? 16.313 8.173 -10.783 1.00 56.59 105 THR A N 1
ATOM 853 C CA . THR A 1 105 ? 16.931 8.973 -9.734 1.00 56.59 105 THR A CA 1
ATOM 854 C C . THR A 1 105 ? 17.401 8.037 -8.608 1.00 56.59 105 THR A C 1
ATOM 856 O O . THR A 1 105 ? 16.845 6.946 -8.426 1.00 56.59 105 THR A O 1
ATOM 859 N N . PRO A 1 106 ? 18.438 8.404 -7.837 1.00 55.78 106 PRO A N 1
ATOM 860 C CA . PRO A 1 106 ? 18.891 7.595 -6.703 1.00 55.78 106 PRO A CA 1
ATOM 861 C C . PRO A 1 106 ? 17.753 7.212 -5.736 1.00 55.78 106 PRO A C 1
ATOM 863 O O . PRO A 1 106 ? 17.765 6.114 -5.179 1.00 55.78 106 PRO A O 1
ATOM 866 N N . GL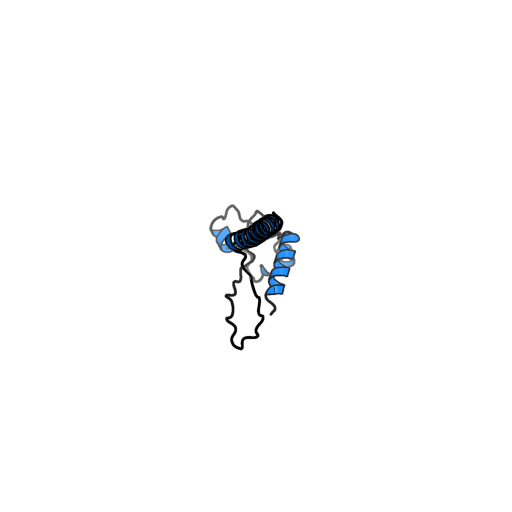U A 1 107 ? 16.734 8.069 -5.605 1.00 54.53 107 GLU A N 1
ATOM 867 C CA . GLU A 1 107 ? 15.514 7.813 -4.828 1.00 54.53 107 GLU A CA 1
ATOM 868 C C . GLU A 1 107 ? 14.631 6.700 -5.418 1.00 54.53 107 GLU A C 1
ATOM 870 O O . GLU A 1 107 ? 14.162 5.827 -4.683 1.00 54.53 107 GLU A O 1
ATOM 875 N N . GLU A 1 108 ? 14.429 6.670 -6.737 1.00 59.03 108 GLU A N 1
ATOM 876 C CA . GLU A 1 108 ? 13.647 5.624 -7.417 1.00 59.03 108 GLU A CA 1
ATOM 877 C C . GLU A 1 108 ? 14.350 4.262 -7.368 1.00 59.03 108 GLU A C 1
ATOM 879 O O . GLU A 1 108 ? 13.703 3.230 -7.162 1.00 59.03 108 GLU A O 1
ATOM 884 N N . LYS A 1 109 ? 15.688 4.256 -7.454 1.00 57.34 109 LYS A N 1
ATOM 885 C CA . LYS A 1 109 ? 16.508 3.049 -7.269 1.00 57.34 109 LYS A CA 1
ATOM 886 C C . LYS A 1 109 ? 16.365 2.482 -5.852 1.00 57.34 109 LYS A C 1
ATOM 888 O O . LYS A 1 109 ? 16.203 1.272 -5.700 1.00 57.34 109 LYS A O 1
ATOM 893 N N . GLY A 1 110 ? 16.366 3.345 -4.832 1.00 54.72 110 GLY A N 1
ATOM 894 C CA . GLY A 1 110 ? 16.137 2.945 -3.440 1.00 54.72 110 GLY A CA 1
ATOM 895 C C . GLY A 1 110 ? 14.743 2.347 -3.221 1.00 54.72 110 GLY A C 1
ATOM 896 O O . GLY A 1 110 ? 14.608 1.299 -2.592 1.00 54.72 110 GLY A O 1
ATOM 897 N N . ARG A 1 111 ? 13.701 2.943 -3.816 1.00 57.47 111 ARG A N 1
ATOM 898 C CA . ARG A 1 111 ? 12.316 2.451 -3.703 1.00 57.47 111 ARG A CA 1
ATOM 899 C C . ARG A 1 111 ? 12.111 1.085 -4.372 1.00 57.47 111 ARG A C 1
ATOM 901 O O . ARG A 1 111 ? 11.381 0.250 -3.843 1.00 57.47 111 ARG A O 1
ATOM 908 N N . SER A 1 112 ? 12.775 0.834 -5.500 1.00 57.78 112 SER A N 1
ATOM 909 C CA . SER A 1 112 ? 12.699 -0.456 -6.197 1.00 57.78 112 SER A CA 1
ATOM 910 C C . SER A 1 112 ? 13.395 -1.594 -5.433 1.00 57.78 112 SER A C 1
ATOM 912 O O . SER A 1 112 ? 12.887 -2.714 -5.406 1.00 57.78 112 SER A O 1
ATOM 914 N N . GLN A 1 113 ? 14.503 -1.312 -4.737 1.00 54.62 113 GLN A N 1
ATOM 915 C CA . GLN A 1 113 ? 15.178 -2.298 -3.881 1.00 54.62 113 GLN A CA 1
ATOM 916 C C . GLN A 1 113 ? 14.318 -2.723 -2.686 1.00 54.62 113 GLN A C 1
ATOM 918 O O . GLN A 1 113 ? 14.265 -3.908 -2.364 1.00 54.62 113 GLN A O 1
ATOM 923 N N . VAL A 1 114 ? 13.592 -1.780 -2.081 1.00 56.38 114 VAL A N 1
ATOM 924 C CA . VAL A 1 114 ? 12.670 -2.069 -0.973 1.00 56.38 114 VAL A CA 1
ATOM 925 C C . VAL A 1 114 ? 11.534 -2.995 -1.426 1.00 56.38 114 VAL A C 1
ATOM 927 O O . VAL A 1 114 ? 11.211 -3.942 -0.717 1.00 56.38 114 VAL A O 1
ATOM 930 N N . LEU A 1 115 ? 10.981 -2.801 -2.631 1.00 52.97 115 LEU A N 1
ATOM 931 C CA . LEU A 1 115 ? 9.918 -3.661 -3.178 1.00 52.97 115 LEU A CA 1
ATOM 932 C C . LEU A 1 115 ? 10.380 -5.119 -3.395 1.00 52.97 115 LEU A C 1
ATOM 934 O O . LEU A 1 115 ? 9.629 -6.058 -3.138 1.00 52.97 115 LEU A O 1
ATOM 938 N N . ASN A 1 116 ? 11.635 -5.314 -3.811 1.00 54.09 116 ASN A N 1
ATOM 939 C CA . ASN A 1 116 ? 12.224 -6.646 -3.995 1.00 54.09 116 ASN A CA 1
ATOM 940 C C . ASN A 1 116 ? 12.513 -7.362 -2.663 1.00 54.09 116 ASN A C 1
ATOM 942 O O . ASN A 1 116 ? 12.579 -8.585 -2.621 1.00 54.09 116 ASN A O 1
ATOM 946 N N . GLN A 1 117 ? 12.652 -6.628 -1.558 1.00 50.59 117 GLN A N 1
ATOM 947 C CA . GLN A 1 117 ? 12.868 -7.229 -0.241 1.00 50.59 117 GLN A CA 1
ATOM 948 C C . GLN A 1 117 ? 11.587 -7.837 0.349 1.00 50.59 117 GLN A C 1
ATOM 950 O O . GLN A 1 117 ? 11.660 -8.817 1.081 1.00 50.59 117 GLN A O 1
ATOM 955 N N . PHE A 1 118 ? 10.415 -7.316 -0.024 1.00 51.69 118 PHE A N 1
ATOM 956 C CA . PHE A 1 118 ? 9.115 -7.876 0.370 1.00 51.69 118 PHE A CA 1
ATOM 957 C C . PHE A 1 118 ? 8.674 -9.084 -0.473 1.00 51.69 118 PHE A C 1
ATOM 959 O O . PHE A 1 118 ? 7.683 -9.724 -0.136 1.00 51.69 118 PHE A O 1
ATOM 966 N N . THR A 1 119 ? 9.387 -9.401 -1.560 1.00 52.16 119 THR A N 1
ATOM 967 C CA . THR A 1 119 ? 9.107 -10.561 -2.429 1.00 52.16 119 THR A CA 1
ATOM 968 C C . THR A 1 119 ? 10.034 -11.756 -2.177 1.00 52.16 119 THR A C 1
ATOM 970 O O . THR A 1 119 ? 9.808 -12.813 -2.756 1.00 52.16 119 THR A O 1
ATOM 973 N N . SER A 1 120 ? 11.024 -11.624 -1.283 1.00 38.41 120 SER A N 1
ATOM 974 C CA . SER A 1 120 ? 11.808 -12.744 -0.739 1.00 38.41 120 SER A CA 1
ATOM 975 C C . SER A 1 120 ? 11.166 -13.271 0.549 1.00 38.41 120 SER A C 1
ATOM 977 O O . SER A 1 120 ? 11.685 -13.052 1.645 1.00 38.41 120 SER A O 1
ATOM 979 N N . ILE A 1 121 ? 10.019 -13.935 0.409 1.00 42.50 121 ILE A N 1
ATOM 980 C CA . ILE A 1 121 ? 9.488 -14.907 1.378 1.00 42.50 121 ILE A CA 1
ATOM 981 C C . ILE A 1 121 ? 9.272 -16.210 0.618 1.00 42.50 121 ILE A C 1
ATOM 983 O O . ILE A 1 121 ? 8.657 -16.141 -0.470 1.00 42.50 121 ILE A O 1
#

InterPro domains:
  IPR001873 Epithelial sodium channel [PF00858] (7-65)

Sequence (121 aa):
ILKCIGFILCVTGFSYQVSEFMVRFYSHPTVVNIDINETPKFVVPALTFCNLNPIRRSTYCNENPDNCEKPADIQQFCLDMPHYCRQEDMSQFLMPKNHIYSRMTPEEKGRSQVLNQFTSI

Radius of gyration: 34.45 Å; chains: 1; bounding box: 68×42×92 Å

pLDDT: mean 79.38, std 14.52, range [38.41, 97.38]

Organism: Parasteatoda tepidariorum (NCBI:txid114398)

Secondary structure (DSSP, 8-state):
-HHHHHHHHHHHHHHHHHHHHHHHHHT-PPP--------SS--PPPP----S--S-HHHHHHH-GGGEE--S-HHHHHHH-GGG--SS--TT--EESS-TTT---HHHHHHHHHHHHTT--

Foldseek 3Di:
DVVVVVVVVVVVVVVVVVVVVVVVVVVPDDDDDDDDDDDPDDDDDDDDDDDPQPDDFVVCCVVPVVQKDQPPDPVVVCVVPVVVVPDPDCVPPIGGPDVPGPDPDPVNVVVVVVVVVVVPD